Protein AF-A0A849IAV2-F1 (afdb_monomer_lite)

Radius of gyration: 13.81 Å; chains: 1; bounding box: 38×28×41 Å

Foldseek 3Di:
DDFQFAPWWWWWAQDDPDPVTDTDTHTTLVSLVVCLVPRCLCVVPPPRDNPPLSVQLVVLSVVCVVPVDNVSSNSNVVSSCVSRVVNVTHIDDDPPDGDDDDPDPPDD

Structure (mmCIF, N/CA/C/O backbone):
data_AF-A0A849IAV2-F1
#
_entry.id   AF-A0A849IAV2-F1
#
loop_
_atom_site.group_PDB
_atom_site.id
_atom_site.type_symbol
_atom_site.label_atom_id
_atom_site.label_alt_id
_atom_site.label_comp_id
_atom_site.label_asym_id
_atom_site.label_entity_id
_atom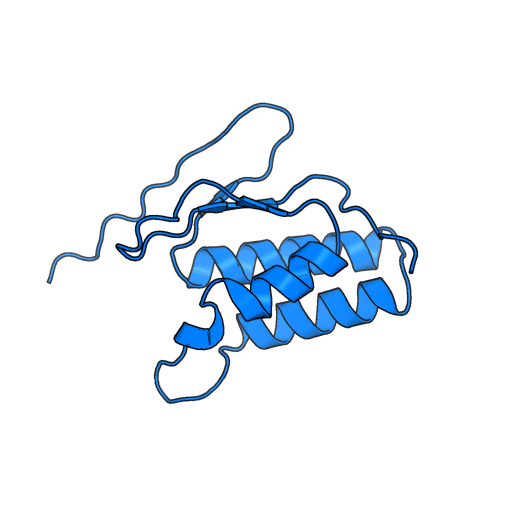_site.label_seq_id
_atom_site.pdbx_PDB_ins_code
_atom_site.Cartn_x
_atom_site.Cartn_y
_atom_site.Cartn_z
_atom_site.occupancy
_atom_site.B_iso_or_equiv
_atom_site.auth_seq_id
_atom_site.auth_comp_id
_atom_site.auth_asym_id
_atom_site.auth_atom_id
_atom_site.pdbx_PDB_model_num
ATOM 1 N N . MET A 1 1 ? -0.174 -15.382 10.838 1.00 58.47 1 MET A N 1
ATOM 2 C CA . MET A 1 1 ? -0.562 -14.040 11.324 1.00 58.47 1 MET A CA 1
ATOM 3 C C . MET A 1 1 ? -1.880 -13.658 10.663 1.00 58.47 1 MET A C 1
ATOM 5 O O . MET A 1 1 ? -2.050 -14.028 9.502 1.00 58.47 1 MET A O 1
ATOM 9 N N . PRO A 1 2 ? -2.822 -13.028 11.384 1.00 76.88 2 PRO A N 1
ATOM 10 C CA . PRO A 1 2 ? -4.075 -12.555 10.797 1.00 76.88 2 PRO A CA 1
ATOM 11 C C . PRO A 1 2 ? -3.788 -11.484 9.737 1.00 76.88 2 PRO A C 1
ATOM 13 O O . PRO A 1 2 ? -2.917 -10.644 9.939 1.00 76.88 2 PRO A O 1
ATOM 16 N N . ARG A 1 3 ? -4.491 -11.534 8.600 1.00 86.00 3 ARG A N 1
ATOM 17 C CA . ARG A 1 3 ? -4.365 -10.513 7.551 1.00 86.00 3 ARG A CA 1
ATOM 18 C C . ARG A 1 3 ? -5.238 -9.312 7.899 1.00 86.00 3 ARG A C 1
ATOM 20 O O . ARG A 1 3 ? -6.390 -9.501 8.276 1.00 86.00 3 ARG A O 1
ATOM 27 N N . ILE A 1 4 ? -4.693 -8.108 7.740 1.00 90.38 4 ILE A N 1
ATOM 28 C CA . ILE A 1 4 ? -5.392 -6.842 7.990 1.00 90.38 4 ILE A CA 1
ATOM 29 C C . ILE A 1 4 ? -5.873 -6.307 6.636 1.00 90.38 4 ILE A C 1
ATOM 31 O O . ILE A 1 4 ? -5.046 -5.812 5.864 1.00 90.38 4 ILE A O 1
ATOM 35 N N . PRO A 1 5 ? -7.159 -6.481 6.287 1.00 89.69 5 PRO A N 1
ATOM 36 C CA . PRO A 1 5 ? -7.669 -6.087 4.983 1.00 89.69 5 PRO A CA 1
ATOM 37 C C . PRO A 1 5 ? -7.708 -4.566 4.858 1.00 89.69 5 PRO A C 1
ATOM 39 O O . PRO A 1 5 ? -8.000 -3.861 5.822 1.00 89.69 5 PRO A O 1
ATOM 42 N N . PHE A 1 6 ? -7.468 -4.068 3.650 1.00 86.25 6 PHE A N 1
ATOM 43 C CA . PHE A 1 6 ? -7.814 -2.690 3.327 1.00 86.25 6 PHE A CA 1
ATOM 44 C C . PHE A 1 6 ? -9.338 -2.541 3.211 1.00 86.25 6 PHE A C 1
ATOM 46 O O . PHE A 1 6 ? -10.009 -3.512 2.852 1.00 86.25 6 PHE A O 1
ATOM 53 N N . PRO A 1 7 ? -9.893 -1.337 3.456 1.00 83.38 7 PRO A N 1
ATOM 54 C CA . PRO A 1 7 ? -11.314 -1.072 3.211 1.00 83.38 7 PRO A CA 1
ATOM 55 C C . PRO A 1 7 ? -11.698 -1.353 1.753 1.00 83.38 7 PRO A C 1
ATOM 57 O O . PRO A 1 7 ? -12.785 -1.848 1.475 1.00 83.38 7 PRO A O 1
ATOM 60 N N . GLU A 1 8 ? -10.764 -1.114 0.832 1.00 84.00 8 GLU A N 1
ATOM 61 C CA . GLU A 1 8 ? -10.883 -1.435 -0.583 1.00 84.00 8 GLU A CA 1
ATOM 62 C C . GLU A 1 8 ? -9.525 -1.887 -1.128 1.00 84.00 8 GLU A C 1
ATOM 64 O O . GLU A 1 8 ? -8.487 -1.361 -0.703 1.00 84.00 8 GLU A O 1
ATOM 69 N N . PRO A 1 9 ? -9.492 -2.813 -2.100 1.00 82.12 9 PRO A N 1
ATOM 70 C CA . PRO A 1 9 ? -8.239 -3.231 -2.701 1.00 82.12 9 PRO A CA 1
ATOM 71 C C . PRO A 1 9 ? -7.557 -2.075 -3.447 1.00 82.12 9 PRO A C 1
ATOM 73 O O . PRO A 1 9 ? -8.201 -1.126 -3.900 1.00 82.12 9 PRO A O 1
ATOM 76 N N . VAL A 1 10 ? -6.238 -2.176 -3.589 1.00 79.88 10 VAL A N 1
ATOM 77 C CA . VAL A 1 10 ? -5.415 -1.287 -4.413 1.00 79.88 10 VAL A CA 1
ATOM 78 C C . VAL A 1 10 ? -4.978 -2.069 -5.645 1.00 79.88 10 VAL A C 1
ATOM 80 O O . VAL A 1 10 ? -4.230 -3.040 -5.535 1.00 79.88 10 VAL A O 1
ATOM 83 N N . ALA A 1 11 ? -5.466 -1.687 -6.823 1.00 76.44 11 ALA A N 1
ATOM 84 C CA . ALA A 1 11 ? -5.058 -2.315 -8.075 1.00 76.44 11 ALA A CA 1
ATOM 85 C C . ALA A 1 11 ? -3.806 -1.624 -8.609 1.00 76.44 11 ALA A C 1
ATOM 87 O O . ALA A 1 11 ? -3.897 -0.465 -8.983 1.00 76.44 11 ALA A O 1
ATOM 88 N N . VAL A 1 12 ? -2.673 -2.318 -8.671 1.00 73.19 12 VAL A N 1
ATOM 89 C CA . VAL A 1 12 ? -1.398 -1.790 -9.166 1.00 7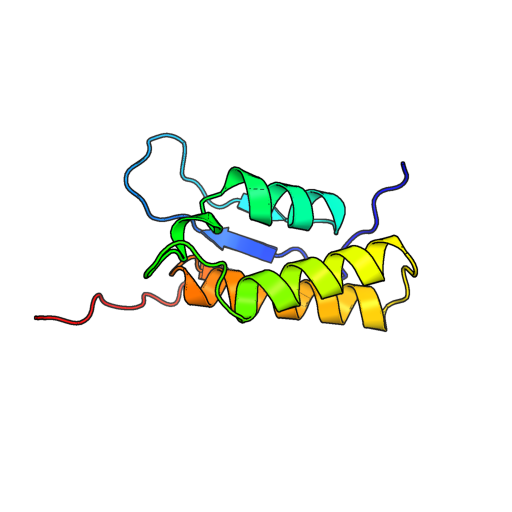3.19 12 VAL A CA 1
ATOM 90 C C . VAL A 1 12 ? -1.119 -2.350 -10.558 1.00 73.19 12 VAL A C 1
ATOM 92 O O . VAL A 1 12 ? -1.054 -3.569 -10.746 1.00 73.19 12 VAL A O 1
ATOM 95 N N . TRP A 1 13 ? -0.944 -1.465 -11.542 1.00 68.94 13 TRP A N 1
ATOM 96 C CA . TRP A 1 13 ? -0.509 -1.841 -12.886 1.00 68.94 13 TRP A CA 1
ATOM 97 C C . TRP A 1 13 ? 0.993 -1.654 -13.033 1.00 68.94 13 TRP A C 1
ATOM 99 O O . TRP A 1 13 ? 1.479 -0.533 -13.033 1.00 68.94 13 TRP A O 1
ATOM 109 N N . LEU A 1 14 ? 1.743 -2.733 -13.191 1.00 64.62 14 LEU A N 1
ATOM 110 C CA . LEU A 1 14 ? 3.190 -2.654 -13.328 1.00 64.62 14 LEU A CA 1
ATOM 111 C C . LEU A 1 14 ? 3.537 -2.657 -14.822 1.00 64.62 14 LEU A C 1
ATOM 113 O O . LEU A 1 14 ? 3.218 -3.605 -15.533 1.00 64.62 14 LEU A O 1
ATOM 117 N N . PHE A 1 15 ? 4.153 -1.587 -15.324 1.00 54.44 15 PHE A N 1
ATOM 118 C CA . PHE A 1 15 ? 4.497 -1.448 -16.741 1.00 54.44 15 PHE A CA 1
ATOM 119 C C . PHE A 1 15 ? 6.020 -1.403 -16.880 1.00 54.44 15 PHE A C 1
ATOM 121 O O . PHE A 1 15 ? 6.620 -0.339 -16.789 1.00 54.44 15 PHE A O 1
ATOM 128 N N . ASN A 1 16 ? 6.670 -2.560 -17.029 1.00 51.66 16 ASN A N 1
ATOM 129 C CA . ASN A 1 16 ? 8.125 -2.604 -17.214 1.00 51.66 16 ASN A CA 1
ATOM 130 C C . ASN A 1 16 ? 8.627 -3.769 -18.090 1.00 51.66 16 ASN A C 1
ATOM 132 O O . ASN A 1 16 ? 9.650 -4.377 -17.792 1.00 51.66 16 ASN A O 1
ATOM 136 N N . GLY A 1 17 ? 7.896 -4.127 -19.153 1.00 50.38 17 GLY A N 1
ATOM 137 C CA . GLY A 1 17 ? 8.398 -5.045 -20.193 1.00 50.38 17 GLY A CA 1
ATOM 138 C C . GLY A 1 17 ? 8.716 -6.487 -19.753 1.00 50.38 17 GLY A C 1
ATOM 139 O O . GLY A 1 17 ? 9.356 -7.219 -20.501 1.00 50.38 17 GLY A O 1
ATOM 140 N N . GLN A 1 18 ? 8.290 -6.911 -18.561 1.00 47.75 18 GLN A N 1
ATOM 141 C CA . GLN A 1 18 ? 8.395 -8.288 -18.067 1.00 47.75 18 GLN A CA 1
ATOM 142 C C . GLN A 1 18 ? 7.117 -9.099 -18.391 1.00 47.75 18 GLN A C 1
ATOM 144 O O . GLN A 1 18 ? 6.013 -8.563 -18.282 1.00 47.75 18 GLN A O 1
ATOM 149 N N . PRO A 1 19 ? 7.230 -10.393 -18.743 1.00 43.47 19 PRO A N 1
ATOM 150 C CA . PRO A 1 19 ? 6.108 -11.220 -19.212 1.00 43.47 19 PRO A CA 1
ATOM 151 C C . PRO A 1 19 ? 5.069 -11.588 -18.134 1.00 43.47 19 PRO A C 1
ATOM 153 O O . PRO A 1 19 ? 3.991 -12.057 -18.478 1.00 43.47 19 PRO A O 1
ATOM 156 N N . ASP A 1 20 ? 5.355 -11.344 -16.850 1.00 48.06 20 ASP A N 1
ATOM 157 C CA . ASP A 1 20 ? 4.459 -11.645 -15.713 1.00 48.06 20 ASP A CA 1
ATOM 158 C C . ASP A 1 20 ? 3.582 -10.439 -15.283 1.00 48.06 20 ASP A C 1
ATOM 160 O O . ASP A 1 20 ? 2.940 -10.445 -14.231 1.00 48.06 20 ASP A O 1
ATOM 164 N N . LEU A 1 21 ? 3.582 -9.352 -16.068 1.00 52.59 21 LEU A N 1
ATOM 165 C CA . LEU A 1 21 ? 2.968 -8.069 -15.707 1.00 52.59 21 LEU A CA 1
ATOM 166 C C . LEU A 1 21 ? 1.494 -7.978 -16.125 1.00 52.59 21 LEU A C 1
ATOM 168 O O . LEU A 1 21 ? 1.155 -7.522 -17.216 1.00 52.59 21 LEU A O 1
ATOM 172 N N . GLY A 1 22 ? 0.614 -8.374 -15.209 1.00 62.34 22 GLY A N 1
ATOM 173 C CA . GLY A 1 22 ? -0.811 -8.041 -15.221 1.00 62.34 22 GLY A CA 1
ATOM 174 C C . GLY A 1 22 ? -1.187 -7.138 -14.044 1.00 62.34 22 GLY A C 1
ATOM 175 O O . GLY A 1 22 ? -0.393 -6.930 -13.124 1.00 62.34 22 GLY A O 1
ATOM 176 N N . MET A 1 23 ? -2.416 -6.617 -14.048 1.00 69.31 23 MET A N 1
ATOM 177 C CA . MET A 1 23 ? -3.000 -5.934 -12.888 1.00 69.31 23 MET A CA 1
ATOM 178 C C . MET A 1 23 ? -2.863 -6.801 -11.627 1.00 69.31 23 MET A C 1
ATOM 180 O O . MET A 1 23 ? -3.359 -7.928 -11.591 1.00 69.31 23 MET A O 1
ATOM 184 N N . ARG A 1 24 ? -2.222 -6.278 -10.577 1.00 74.94 24 ARG A N 1
ATOM 185 C CA . ARG A 1 24 ? -2.144 -6.930 -9.262 1.00 74.94 24 ARG A CA 1
ATOM 186 C C . ARG A 1 24 ? -3.094 -6.235 -8.298 1.00 74.94 24 ARG A C 1
ATOM 188 O O . ARG A 1 24 ? -3.041 -5.023 -8.144 1.00 74.94 24 ARG A O 1
ATOM 195 N N . LEU A 1 25 ? -3.950 -7.007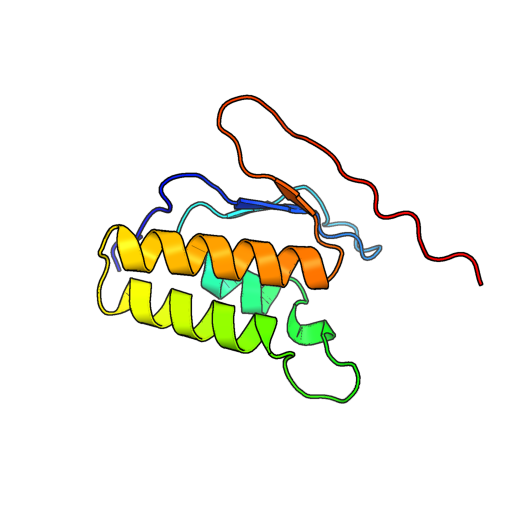 -7.637 1.00 81.06 25 LEU A N 1
ATOM 196 C CA . LEU A 1 25 ? -4.856 -6.500 -6.607 1.00 81.06 25 LEU A CA 1
ATOM 197 C C . LEU A 1 25 ? -4.253 -6.732 -5.227 1.00 81.06 25 LEU A C 1
ATOM 199 O O . LEU A 1 25 ? -4.171 -7.875 -4.778 1.00 81.06 25 LEU A O 1
ATOM 203 N N . ILE A 1 26 ? -3.905 -5.644 -4.553 1.00 85.69 26 ILE A N 1
ATOM 204 C CA . ILE A 1 26 ? -3.418 -5.641 -3.180 1.00 85.69 26 ILE A CA 1
ATOM 205 C C . ILE A 1 26 ? -4.614 -5.502 -2.246 1.00 85.69 26 ILE A C 1
ATOM 207 O O . ILE A 1 26 ? -5.296 -4.480 -2.243 1.00 85.69 26 ILE A O 1
ATOM 211 N N . ARG A 1 27 ? -4.902 -6.549 -1.474 1.00 88.12 27 ARG A N 1
ATOM 212 C CA . ARG A 1 27 ? -6.135 -6.645 -0.667 1.00 88.12 27 ARG A CA 1
ATOM 213 C C . ARG A 1 27 ? -5.934 -6.336 0.812 1.00 88.12 27 ARG A C 1
ATOM 215 O O . ARG A 1 27 ? -6.899 -6.042 1.509 1.00 88.12 27 ARG A O 1
ATOM 222 N N . ASP A 1 28 ? -4.704 -6.437 1.295 1.00 90.62 28 ASP A N 1
ATOM 223 C CA . ASP A 1 28 ? -4.388 -6.370 2.716 1.00 90.62 28 ASP A CA 1
ATOM 224 C C . ASP A 1 28 ? -2.992 -5.782 2.958 1.00 90.62 28 ASP A C 1
ATOM 226 O O . ASP A 1 28 ? -2.157 -5.734 2.053 1.00 90.62 28 ASP A O 1
ATOM 230 N N . VAL A 1 29 ? -2.743 -5.333 4.189 1.00 89.81 29 VAL A N 1
ATOM 231 C CA . VAL A 1 29 ? -1.495 -4.670 4.604 1.00 89.81 29 VAL A CA 1
ATOM 232 C C . VAL A 1 29 ? -0.263 -5.552 4.356 1.00 89.81 29 VAL A C 1
ATOM 234 O O . VAL A 1 29 ? 0.782 -5.050 3.940 1.00 89.81 29 VAL A O 1
ATOM 237 N N . HIS A 1 30 ? -0.372 -6.872 4.543 1.00 90.06 30 HIS A N 1
ATOM 238 C CA . HIS A 1 30 ? 0.742 -7.786 4.274 1.00 90.06 30 HIS A CA 1
ATOM 239 C C . HIS A 1 30 ? 1.046 -7.879 2.782 1.00 90.06 30 HIS A C 1
ATOM 241 O O . HIS A 1 30 ? 2.216 -7.877 2.396 1.00 90.06 30 HIS A O 1
ATOM 247 N N . ASP A 1 31 ? 0.008 -7.946 1.948 1.00 86.50 31 ASP A N 1
ATOM 248 C CA . ASP A 1 31 ? 0.167 -7.891 0.498 1.00 86.50 31 ASP A CA 1
ATOM 249 C C . ASP A 1 31 ? 0.781 -6.551 0.062 1.00 86.50 31 ASP A C 1
ATOM 251 O O . ASP A 1 31 ? 1.673 -6.539 -0.779 1.00 86.50 31 ASP A O 1
ATOM 255 N N . GLY A 1 32 ? 0.411 -5.441 0.713 1.00 85.88 32 GLY A N 1
ATOM 256 C CA . GLY A 1 32 ? 1.001 -4.117 0.482 1.00 85.88 32 GLY A CA 1
ATOM 257 C C . GLY A 1 32 ? 2.498 -4.059 0.799 1.00 85.88 32 GLY A C 1
ATOM 258 O O . GLY A 1 32 ? 3.284 -3.539 0.008 1.00 85.88 32 GLY A O 1
ATOM 259 N N . LEU A 1 33 ? 2.928 -4.664 1.908 1.00 86.75 33 LEU A N 1
ATOM 260 C CA . LEU A 1 33 ? 4.353 -4.795 2.229 1.00 86.75 33 LEU A CA 1
ATOM 261 C C . LEU A 1 33 ? 5.074 -5.695 1.226 1.00 86.75 33 LEU A C 1
ATOM 263 O O . LEU A 1 33 ? 6.127 -5.325 0.711 1.00 86.75 33 LEU A O 1
ATOM 267 N N . ALA A 1 34 ? 4.502 -6.853 0.894 1.00 84.00 34 ALA A N 1
ATOM 268 C CA . ALA A 1 34 ? 5.071 -7.731 -0.124 1.00 84.00 34 ALA A CA 1
ATOM 269 C C . ALA A 1 34 ? 5.194 -7.011 -1.476 1.00 84.00 34 ALA A C 1
ATOM 271 O O . ALA A 1 34 ? 6.187 -7.194 -2.180 1.00 84.00 34 ALA A O 1
ATOM 272 N N . ALA A 1 35 ? 4.229 -6.154 -1.808 1.00 78.31 35 ALA A N 1
ATOM 273 C CA . ALA A 1 35 ? 4.210 -5.360 -3.021 1.00 78.31 35 ALA A CA 1
ATOM 274 C C . ALA A 1 35 ? 5.331 -4.315 -3.072 1.00 78.31 35 ALA A C 1
ATOM 276 O O . ALA A 1 35 ? 6.005 -4.202 -4.099 1.00 78.31 35 ALA A O 1
ATOM 277 N N . LEU A 1 36 ? 5.592 -3.622 -1.956 1.00 76.50 36 LEU A N 1
ATOM 278 C CA . LEU A 1 36 ? 6.723 -2.694 -1.827 1.00 76.50 36 LEU A CA 1
ATOM 279 C C . LEU A 1 36 ? 8.081 -3.365 -2.082 1.00 76.50 36 LEU A C 1
ATOM 281 O O . LEU A 1 36 ? 8.991 -2.698 -2.576 1.00 76.50 36 LEU A O 1
ATOM 285 N N . HIS A 1 37 ? 8.210 -4.653 -1.746 1.00 72.62 37 HIS A N 1
ATOM 286 C CA . HIS A 1 37 ? 9.448 -5.429 -1.867 1.00 72.62 37 HIS A CA 1
ATOM 287 C C . HIS A 1 37 ? 9.582 -6.212 -3.187 1.00 72.62 37 HIS A C 1
ATOM 289 O O . HIS A 1 37 ? 10.693 -6.417 -3.652 1.00 72.62 37 HIS A O 1
ATOM 295 N N . ARG A 1 38 ? 8.486 -6.691 -3.796 1.00 68.62 38 ARG A N 1
ATOM 296 C CA . ARG A 1 38 ? 8.538 -7.549 -5.003 1.00 68.62 38 ARG A CA 1
ATOM 297 C C . ARG A 1 38 ? 8.375 -6.811 -6.323 1.00 68.62 38 ARG A C 1
ATOM 299 O O . ARG A 1 38 ? 8.875 -7.289 -7.335 1.00 68.62 38 ARG A O 1
ATOM 306 N N . TYR A 1 39 ? 7.642 -5.702 -6.352 1.00 59.31 39 TYR A N 1
ATOM 307 C CA . TYR A 1 39 ? 7.181 -5.119 -7.616 1.00 59.31 39 TYR A CA 1
ATOM 308 C C . TYR A 1 39 ? 8.043 -3.963 -8.124 1.00 59.31 39 TYR A C 1
ATOM 310 O O . TYR A 1 39 ? 7.566 -3.103 -8.859 1.00 59.31 39 TYR A O 1
ATOM 318 N N . GLY A 1 40 ? 9.323 -3.926 -7.747 1.00 53.59 40 GLY A N 1
ATOM 319 C CA . GLY A 1 40 ? 10.252 -2.948 -8.308 1.00 53.59 40 GLY A CA 1
ATOM 320 C C . GLY A 1 40 ? 9.941 -1.499 -7.924 1.00 53.59 40 GLY A C 1
ATOM 321 O O . GLY A 1 40 ? 10.447 -0.589 -8.570 1.00 53.59 40 GLY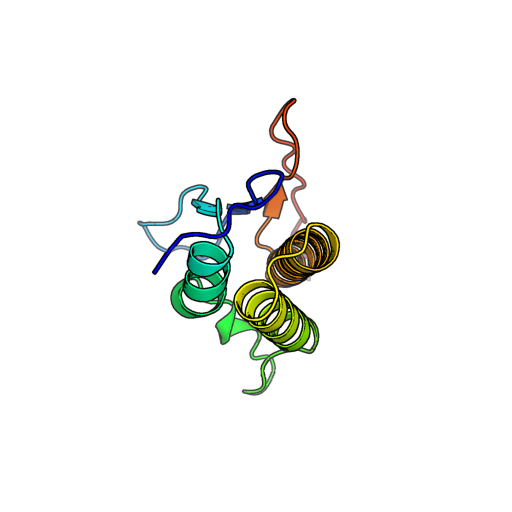 A O 1
ATOM 322 N N . ILE A 1 41 ? 9.192 -1.255 -6.841 1.00 52.41 41 ILE A N 1
ATOM 323 C CA . ILE A 1 41 ? 9.145 0.075 -6.199 1.00 52.41 41 ILE A CA 1
ATOM 324 C C . ILE A 1 41 ? 10.540 0.425 -5.622 1.00 52.41 41 ILE A C 1
ATOM 326 O O . ILE A 1 41 ? 10.893 1.583 -5.420 1.00 52.41 41 ILE A O 1
ATOM 330 N N . GLU A 1 42 ? 11.397 -0.586 -5.482 1.00 46.97 42 GLU A N 1
ATOM 331 C CA . GLU A 1 42 ? 12.847 -0.504 -5.285 1.00 46.97 42 GLU A CA 1
ATOM 332 C C . GLU A 1 42 ? 13.575 0.276 -6.399 1.00 46.97 42 GLU A C 1
ATOM 334 O O . GLU A 1 42 ? 14.615 0.876 -6.139 1.00 46.97 42 GLU A O 1
ATOM 339 N N . ASN A 1 43 ? 13.026 0.312 -7.623 1.00 45.06 43 ASN A N 1
ATOM 340 C CA . ASN A 1 43 ? 13.554 1.079 -8.759 1.00 45.06 43 ASN A CA 1
ATOM 341 C C . ASN A 1 43 ? 13.139 2.562 -8.741 1.00 45.06 43 ASN A C 1
ATOM 343 O O . ASN A 1 43 ? 13.457 3.292 -9.673 1.00 45.06 43 ASN A O 1
ATOM 347 N N . LEU A 1 44 ? 12.568 3.066 -7.637 1.00 49.69 44 LEU A N 1
ATOM 348 C CA . LEU A 1 44 ? 12.594 4.505 -7.298 1.00 49.69 44 LEU A CA 1
ATOM 349 C C . LEU A 1 44 ? 14.000 5.037 -6.991 1.00 49.69 44 LEU A C 1
ATOM 351 O O . LEU A 1 44 ? 14.149 6.147 -6.484 1.00 49.69 44 LEU A O 1
ATOM 355 N N . LYS A 1 45 ? 15.034 4.267 -7.324 1.00 42.75 45 LYS A N 1
ATOM 356 C CA . LYS A 1 45 ? 16.406 4.722 -7.472 1.00 42.75 45 LYS A CA 1
ATOM 357 C C . LYS A 1 45 ? 16.540 5.578 -8.736 1.00 42.75 45 LYS A C 1
ATOM 359 O O . LYS A 1 45 ? 17.132 5.152 -9.719 1.00 42.75 45 LYS A O 1
ATOM 364 N N . ASN A 1 46 ? 16.111 6.831 -8.656 1.00 43.31 46 ASN A N 1
ATOM 365 C CA . ASN A 1 46 ? 17.124 7.838 -8.953 1.00 43.31 46 ASN A CA 1
ATOM 366 C C . ASN A 1 46 ? 18.080 7.785 -7.748 1.00 43.31 46 ASN A C 1
ATOM 368 O O . ASN A 1 46 ? 17.658 8.033 -6.621 1.00 43.31 46 ASN A O 1
ATOM 372 N N . ASP A 1 47 ? 19.322 7.348 -7.957 1.00 46.88 47 ASP A N 1
ATOM 373 C CA . ASP A 1 47 ? 20.407 7.422 -6.962 1.00 46.88 47 ASP A CA 1
ATOM 374 C C . ASP A 1 47 ? 20.347 6.518 -5.712 1.00 46.88 47 ASP A C 1
ATOM 376 O O . ASP A 1 47 ? 20.782 6.886 -4.623 1.00 46.88 47 ASP A O 1
ATOM 380 N N . GLY A 1 48 ? 19.873 5.275 -5.818 1.00 47.75 48 GLY A N 1
ATOM 381 C CA . GLY A 1 48 ? 20.171 4.294 -4.758 1.00 47.75 48 GLY A CA 1
ATOM 382 C C . GLY A 1 48 ? 19.342 4.412 -3.468 1.00 47.75 48 GLY A C 1
ATOM 383 O O . GLY A 1 48 ? 19.423 3.508 -2.636 1.00 47.75 48 GLY A O 1
ATOM 384 N N . CYS A 1 49 ? 18.515 5.451 -3.316 1.00 48.31 49 CYS A N 1
ATOM 385 C CA . CYS A 1 49 ? 17.791 5.759 -2.083 1.00 48.31 49 CYS A CA 1
ATOM 386 C C . CYS A 1 49 ? 16.268 5.627 -2.279 1.00 48.31 49 CYS A C 1
ATOM 388 O O . CYS A 1 49 ? 15.744 6.163 -3.257 1.00 48.31 49 CYS A O 1
ATOM 390 N N . PRO A 1 50 ? 15.521 4.948 -1.382 1.00 60.94 50 PRO A N 1
ATOM 391 C CA . PRO A 1 50 ? 14.070 4.896 -1.495 1.00 60.94 50 PRO A CA 1
ATOM 392 C C . PRO A 1 50 ? 13.502 6.315 -1.410 1.00 60.94 50 PRO A C 1
ATOM 394 O O . PRO A 1 50 ? 13.734 7.047 -0.433 1.00 60.94 50 PRO A O 1
ATOM 397 N N . CYS A 1 51 ? 12.754 6.699 -2.446 1.00 67.25 51 CYS A N 1
ATOM 398 C CA . CYS A 1 51 ? 12.054 7.976 -2.486 1.00 67.25 51 CYS A CA 1
ATOM 399 C C . CYS A 1 51 ? 11.180 8.162 -1.231 1.00 67.25 51 CYS A C 1
ATOM 401 O O . CYS A 1 51 ? 10.829 7.210 -0.521 1.00 67.25 51 CYS A O 1
ATOM 403 N N . ARG A 1 52 ? 10.857 9.420 -0.929 1.00 78.50 52 ARG A N 1
ATOM 404 C CA . ARG A 1 52 ? 10.089 9.800 0.264 1.00 78.50 52 ARG A CA 1
ATOM 405 C C . ARG A 1 52 ? 8.777 9.014 0.352 1.00 78.50 52 ARG A C 1
ATOM 407 O O . ARG A 1 52 ? 8.419 8.555 1.429 1.00 78.50 52 ARG A O 1
ATOM 414 N N . GLU A 1 53 ? 8.125 8.810 -0.780 1.00 77.06 53 GLU A N 1
ATOM 415 C CA . GLU A 1 53 ? 6.844 8.137 -0.950 1.00 77.06 53 GLU A CA 1
ATOM 416 C C . GLU A 1 53 ? 6.924 6.651 -0.567 1.00 77.06 53 GLU A C 1
ATOM 418 O O . GLU A 1 53 ? 6.069 6.160 0.166 1.00 77.06 53 GLU A O 1
ATOM 423 N N . TRP A 1 54 ? 8.003 5.950 -0.939 1.00 80.56 54 TRP A N 1
ATOM 424 C CA . TRP A 1 54 ? 8.225 4.564 -0.505 1.00 80.56 54 TRP A CA 1
ATOM 425 C C . TRP A 1 54 ? 8.409 4.457 1.008 1.00 80.56 54 TRP A C 1
ATOM 427 O O . TRP A 1 54 ? 7.839 3.573 1.647 1.00 8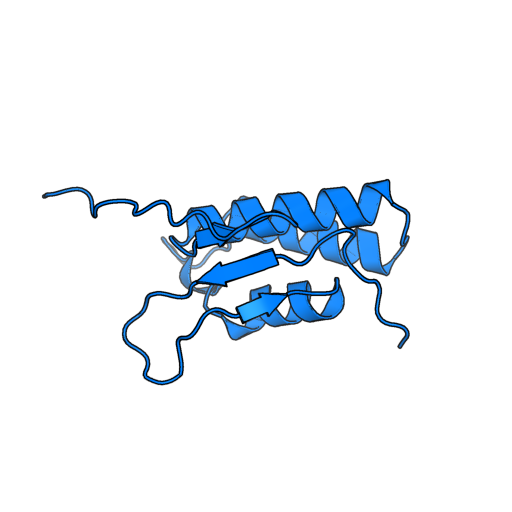0.56 54 TRP A O 1
ATOM 437 N N . ARG A 1 55 ? 9.197 5.366 1.602 1.00 83.56 55 ARG A N 1
ATOM 438 C CA . ARG A 1 55 ? 9.419 5.383 3.057 1.00 83.56 55 ARG A CA 1
ATOM 439 C C . ARG A 1 55 ? 8.124 5.653 3.813 1.00 83.56 55 ARG A C 1
ATOM 441 O O . ARG A 1 55 ? 7.850 4.963 4.787 1.00 83.56 55 ARG A O 1
ATOM 448 N N . VAL A 1 56 ? 7.325 6.607 3.341 1.00 88.38 56 VAL A N 1
ATOM 449 C CA . VAL A 1 56 ? 6.018 6.927 3.928 1.00 88.38 56 VAL A CA 1
ATOM 450 C C . VAL A 1 56 ? 5.068 5.732 3.828 1.00 88.38 56 VAL A C 1
ATOM 452 O O . VAL A 1 56 ? 4.482 5.356 4.839 1.00 88.38 56 VAL A O 1
ATOM 455 N N . ALA A 1 57 ? 4.979 5.075 2.666 1.00 88.25 57 ALA A N 1
ATOM 456 C CA . ALA A 1 57 ? 4.155 3.878 2.491 1.00 88.25 57 ALA A CA 1
ATOM 457 C C . ALA A 1 57 ? 4.582 2.738 3.420 1.00 88.25 57 ALA A C 1
ATOM 459 O O . ALA A 1 57 ? 3.744 2.145 4.095 1.00 88.25 57 ALA A O 1
ATOM 460 N N . ARG A 1 58 ? 5.888 2.463 3.512 1.00 89.25 58 ARG A N 1
ATOM 461 C CA . ARG A 1 58 ? 6.412 1.431 4.410 1.00 89.25 58 ARG A CA 1
ATOM 462 C C . ARG A 1 58 ? 6.092 1.732 5.871 1.00 89.25 58 ARG A C 1
ATOM 464 O O . ARG A 1 58 ? 5.634 0.833 6.568 1.00 89.25 58 ARG A O 1
ATOM 471 N N . SER A 1 59 ? 6.321 2.964 6.325 1.00 91.06 59 SER A N 1
ATOM 472 C CA . SER A 1 59 ? 6.025 3.359 7.705 1.00 91.06 59 SER A CA 1
ATOM 473 C C . SER A 1 59 ? 4.536 3.251 8.024 1.00 91.06 59 SER A C 1
ATOM 475 O O . SER A 1 59 ? 4.184 2.740 9.079 1.00 91.06 59 SER A O 1
ATOM 477 N N . ALA A 1 60 ? 3.662 3.679 7.111 1.00 92.19 60 ALA A N 1
ATOM 478 C CA . ALA A 1 60 ? 2.221 3.597 7.317 1.00 92.19 60 ALA A CA 1
ATOM 479 C C . ALA A 1 60 ? 1.719 2.140 7.348 1.00 92.19 60 ALA A C 1
ATOM 481 O O . ALA A 1 60 ? 0.886 1.794 8.179 1.00 92.19 60 ALA A O 1
ATOM 482 N N . LEU A 1 61 ? 2.256 1.261 6.493 1.00 91.31 61 LEU A N 1
ATOM 483 C CA . LEU A 1 61 ? 1.940 -0.173 6.518 1.00 91.31 61 LEU A CA 1
ATOM 484 C C . LEU A 1 61 ? 2.433 -0.858 7.801 1.00 91.31 61 LEU A C 1
ATOM 486 O O . LEU A 1 61 ? 1.728 -1.701 8.348 1.00 91.31 61 LEU A O 1
ATOM 490 N N . ASP A 1 62 ? 3.627 -0.506 8.282 1.00 93.06 62 ASP A N 1
ATOM 491 C CA . ASP A 1 62 ? 4.168 -1.014 9.548 1.00 93.06 62 ASP A CA 1
ATOM 492 C C . ASP A 1 62 ? 3.317 -0.560 10.743 1.00 93.06 62 ASP A C 1
ATOM 494 O O . ASP A 1 62 ? 3.013 -1.360 11.628 1.00 93.06 62 ASP A O 1
ATOM 498 N N . GLU A 1 63 ? 2.852 0.691 10.727 1.00 93.38 63 GLU A N 1
ATOM 499 C CA . GLU A 1 63 ? 1.934 1.197 11.747 1.00 93.38 63 GLU A CA 1
ATOM 500 C C . GLU A 1 63 ? 0.581 0.484 11.703 1.00 93.38 63 GLU A C 1
ATOM 502 O O . GLU A 1 63 ? 0.086 0.051 12.738 1.00 93.38 63 GLU A O 1
ATOM 507 N N . ALA A 1 64 ? 0.022 0.245 10.515 1.00 92.38 64 ALA A N 1
ATOM 508 C CA . ALA A 1 64 ? -1.210 -0.527 10.374 1.00 92.38 64 ALA A CA 1
ATOM 509 C C . ALA A 1 64 ? -1.063 -1.992 10.832 1.00 92.38 64 ALA A C 1
ATOM 511 O O . ALA A 1 64 ? -2.043 -2.586 11.280 1.00 92.38 64 ALA A O 1
ATOM 512 N N . LEU A 1 65 ? 0.138 -2.584 10.742 1.00 91.75 65 LEU A N 1
ATOM 513 C CA . LEU A 1 65 ? 0.423 -3.902 11.323 1.00 91.75 65 LEU A CA 1
ATOM 514 C C . LEU A 1 65 ? 0.495 -3.864 12.852 1.00 91.75 65 LEU A C 1
ATOM 516 O O . LEU A 1 65 ? 0.054 -4.813 13.502 1.00 91.75 65 LEU A O 1
ATOM 520 N N . ARG A 1 66 ? 1.090 -2.807 13.413 1.00 92.94 66 ARG A N 1
ATOM 521 C CA . ARG A 1 66 ? 1.242 -2.622 14.860 1.00 92.94 66 ARG A CA 1
ATOM 522 C C . ARG A 1 66 ? -0.100 -2.321 15.522 1.00 92.94 66 ARG A C 1
ATOM 524 O O . ARG A 1 66 ? -0.414 -2.910 16.553 1.00 92.94 66 ARG A O 1
ATOM 531 N N . GLU A 1 67 ? -0.878 -1.430 14.920 1.00 94.81 67 GLU A N 1
ATOM 532 C CA . GLU A 1 67 ? -2.155 -0.950 15.427 1.00 94.81 67 GLU A CA 1
ATOM 533 C C . GLU A 1 67 ? -3.191 -0.873 14.283 1.00 94.81 67 GLU A C 1
ATOM 535 O O . GLU A 1 67 ? -3.290 0.139 13.585 1.00 94.81 67 GLU A O 1
ATOM 540 N N . PRO A 1 68 ? -3.985 -1.938 14.057 1.00 90.88 68 PRO A N 1
ATOM 541 C CA . PRO A 1 68 ? -4.912 -2.032 12.927 1.00 90.88 68 PRO A CA 1
ATOM 542 C C . PRO A 1 68 ? -6.221 -1.261 13.166 1.00 90.88 68 PRO A C 1
ATOM 544 O O . PRO A 1 68 ? -7.314 -1.831 13.136 1.00 90.88 68 PRO A O 1
ATOM 547 N N . THR A 1 69 ? -6.131 0.047 13.408 1.00 93.44 69 THR A N 1
ATOM 548 C CA . THR A 1 69 ? -7.298 0.939 13.382 1.00 93.44 69 THR A CA 1
ATOM 549 C C . THR A 1 69 ? -7.711 1.234 11.941 1.00 93.44 69 THR A C 1
ATOM 551 O O . THR A 1 69 ? -6.899 1.177 11.014 1.00 93.44 69 THR A O 1
ATOM 554 N N . LEU A 1 70 ? -8.982 1.594 11.732 1.00 90.56 70 LEU A N 1
ATOM 555 C CA . LEU A 1 70 ? -9.469 2.005 10.410 1.00 90.56 70 LEU A CA 1
ATOM 556 C C . LEU A 1 70 ? -8.664 3.189 9.850 1.00 90.56 70 LEU A C 1
ATOM 558 O O . LEU A 1 70 ? -8.408 3.242 8.648 1.00 90.56 70 LEU A O 1
ATOM 562 N N . GLU A 1 71 ? -8.248 4.110 10.720 1.00 92.69 71 GLU A N 1
ATOM 563 C CA . GLU A 1 71 ? -7.426 5.266 10.363 1.00 92.69 71 GLU A CA 1
ATOM 564 C C . GLU A 1 71 ? -6.049 4.831 9.850 1.00 92.69 71 GLU A C 1
ATOM 566 O O . GLU A 1 71 ? -5.683 5.179 8.727 1.00 92.69 71 GLU A O 1
ATOM 571 N N . ASN A 1 72 ? -5.337 3.982 10.600 1.00 92.38 72 ASN A N 1
ATOM 572 C CA . ASN A 1 72 ? -4.004 3.508 10.222 1.00 92.38 72 ASN A CA 1
ATOM 573 C C . ASN A 1 72 ? -4.041 2.679 8.933 1.00 92.38 72 ASN A C 1
ATOM 575 O O . ASN A 1 72 ? -3.210 2.862 8.043 1.00 92.38 72 ASN A O 1
ATOM 579 N N . VAL A 1 73 ? -5.042 1.809 8.783 1.00 92.44 73 VAL A N 1
ATOM 580 C CA . VAL A 1 73 ? -5.230 1.000 7.569 1.00 92.44 73 VAL A CA 1
ATOM 581 C C . VAL A 1 73 ? -5.556 1.881 6.357 1.00 92.44 73 VAL A C 1
ATOM 583 O O . VAL A 1 73 ? -5.036 1.642 5.264 1.00 92.44 73 VAL A O 1
ATOM 586 N N . SER A 1 74 ? -6.373 2.923 6.532 1.00 89.50 74 SER A N 1
ATOM 587 C CA . SER A 1 74 ? -6.701 3.871 5.458 1.00 89.50 74 SER A CA 1
ATOM 588 C C . SER A 1 74 ? -5.499 4.737 5.079 1.00 89.50 74 SER A C 1
ATOM 590 O O . SER A 1 74 ? -5.230 4.922 3.893 1.00 89.50 74 SER A O 1
ATOM 592 N N . ALA A 1 75 ? -4.724 5.206 6.059 1.00 90.12 75 ALA A N 1
ATOM 593 C CA . ALA A 1 75 ? -3.486 5.947 5.828 1.00 90.12 75 ALA A CA 1
ATOM 594 C C . ALA A 1 75 ? -2.448 5.094 5.082 1.00 90.12 75 ALA A C 1
ATOM 596 O O . ALA A 1 75 ? -1.836 5.560 4.118 1.00 90.12 75 ALA A O 1
ATOM 597 N N . ALA A 1 76 ? -2.301 3.823 5.467 1.00 91.50 76 ALA A N 1
ATOM 598 C CA . ALA A 1 76 ? -1.432 2.867 4.791 1.00 91.50 76 ALA A CA 1
ATOM 599 C C . ALA A 1 76 ? -1.852 2.626 3.338 1.00 91.50 76 ALA A C 1
ATOM 601 O O . ALA A 1 76 ? -1.007 2.609 2.440 1.00 91.50 76 ALA A O 1
ATOM 602 N N . ARG A 1 77 ? -3.160 2.496 3.094 1.00 88.94 77 ARG A N 1
ATOM 603 C CA . ARG A 1 77 ? -3.722 2.362 1.748 1.00 88.94 77 ARG A CA 1
ATOM 604 C C . ARG A 1 77 ? -3.402 3.577 0.878 1.00 88.94 77 ARG A C 1
ATOM 606 O O . ARG A 1 77 ? -2.900 3.411 -0.230 1.00 88.94 77 ARG A O 1
ATOM 613 N N . THR A 1 78 ? -3.664 4.783 1.377 1.00 88.94 78 THR A N 1
ATOM 614 C CA . THR A 1 78 ? -3.395 6.037 0.657 1.00 88.94 78 THR A CA 1
ATOM 615 C C . THR A 1 78 ? -1.912 6.177 0.332 1.00 88.94 78 THR A C 1
ATOM 617 O O . THR A 1 78 ? -1.553 6.393 -0.821 1.00 88.94 78 THR A O 1
ATOM 620 N N . ALA A 1 79 ? -1.035 5.946 1.309 1.00 88.31 79 ALA A N 1
ATOM 621 C CA . ALA A 1 79 ? 0.405 6.034 1.093 1.00 88.31 79 ALA A CA 1
ATOM 622 C C . ALA A 1 79 ? 0.909 5.021 0.046 1.00 88.31 79 ALA A C 1
ATOM 624 O O . ALA A 1 79 ? 1.814 5.325 -0.732 1.00 88.31 79 ALA A O 1
ATOM 625 N N . LEU A 1 80 ? 0.306 3.829 -0.012 1.00 85.38 80 LEU A N 1
ATOM 626 C CA . LEU A 1 80 ? 0.609 2.822 -1.027 1.00 85.38 80 LEU A CA 1
ATOM 627 C C . LEU A 1 80 ? 0.161 3.251 -2.435 1.00 85.38 80 LEU A C 1
ATOM 629 O O . LEU A 1 80 ? 0.892 3.021 -3.398 1.00 85.38 80 LEU A O 1
ATOM 633 N N . ILE A 1 81 ? -1.005 3.895 -2.555 1.00 83.69 81 ILE A N 1
ATOM 634 C CA . ILE A 1 81 ? -1.507 4.476 -3.812 1.00 83.69 81 ILE A CA 1
ATOM 635 C C . ILE A 1 81 ? -0.549 5.565 -4.313 1.00 83.69 81 ILE A C 1
ATOM 637 O O . ILE A 1 81 ? -0.141 5.523 -5.473 1.00 83.69 81 ILE A O 1
ATOM 641 N N . ASP A 1 82 ? -0.138 6.489 -3.442 1.00 82.50 82 ASP A N 1
ATOM 642 C CA . ASP A 1 82 ? 0.825 7.549 -3.772 1.00 82.50 82 ASP A CA 1
ATOM 643 C C . ASP A 1 82 ? 2.176 6.979 -4.232 1.00 82.50 82 ASP A C 1
ATOM 645 O O . ASP A 1 82 ? 2.734 7.401 -5.250 1.00 82.50 82 ASP A O 1
ATOM 649 N N . ALA A 1 83 ? 2.694 5.973 -3.520 1.00 79.31 83 ALA A N 1
ATOM 650 C CA . ALA A 1 83 ? 3.939 5.306 -3.888 1.00 79.31 83 ALA A CA 1
ATOM 651 C C . ALA A 1 83 ? 3.843 4.606 -5.256 1.00 79.31 83 ALA A C 1
ATOM 653 O O . ALA A 1 83 ? 4.768 4.712 -6.065 1.00 79.31 83 ALA A O 1
ATOM 654 N N . ALA A 1 84 ? 2.724 3.931 -5.539 1.00 76.44 84 ALA A N 1
ATOM 655 C CA . ALA A 1 84 ? 2.467 3.296 -6.830 1.00 76.44 84 ALA A CA 1
ATOM 656 C C . ALA A 1 84 ? 2.360 4.335 -7.962 1.00 76.44 84 ALA A C 1
ATOM 658 O O . ALA A 1 84 ? 3.054 4.221 -8.976 1.00 76.44 84 ALA A O 1
ATOM 659 N N . ALA A 1 85 ? 1.583 5.405 -7.764 1.00 74.50 85 ALA A N 1
ATOM 660 C CA . ALA A 1 85 ? 1.424 6.474 -8.748 1.00 74.50 85 ALA A CA 1
ATOM 661 C C . ALA A 1 85 ? 2.774 7.101 -9.140 1.00 74.50 85 ALA A C 1
ATOM 663 O O . ALA A 1 85 ? 3.012 7.423 -10.309 1.00 74.50 85 ALA A O 1
ATOM 664 N N . ARG A 1 86 ? 3.699 7.224 -8.179 1.00 72.31 86 ARG A N 1
ATOM 665 C CA . ARG A 1 86 ? 5.030 7.792 -8.414 1.00 72.31 86 ARG A CA 1
ATOM 666 C C . ARG A 1 86 ? 5.901 6.950 -9.346 1.00 72.31 86 ARG A C 1
ATOM 668 O O . ARG A 1 86 ? 6.675 7.532 -10.107 1.00 72.31 86 ARG A O 1
ATOM 675 N N . VAL A 1 87 ? 5.760 5.623 -9.320 1.00 64.38 87 VAL A N 1
ATOM 676 C CA . VAL A 1 87 ? 6.504 4.694 -10.196 1.00 64.38 87 VAL A CA 1
ATOM 677 C C . VAL A 1 87 ? 5.865 4.493 -11.563 1.00 64.38 87 VAL A C 1
ATOM 679 O O . VAL A 1 87 ? 6.280 3.619 -12.317 1.00 64.38 87 VAL A O 1
ATOM 682 N N . GLY A 1 88 ? 4.837 5.279 -11.891 1.00 57.06 88 GLY A N 1
ATOM 683 C CA . GLY A 1 88 ? 4.036 5.042 -13.087 1.00 57.06 88 GLY A CA 1
ATOM 684 C C . GLY A 1 88 ? 3.219 3.754 -12.994 1.00 57.06 88 GLY A C 1
ATOM 685 O O . GLY A 1 88 ? 2.659 3.326 -14.003 1.00 57.06 88 GLY A O 1
ATOM 686 N N . ALA A 1 89 ? 3.130 3.151 -11.801 1.00 61.56 89 ALA A N 1
ATOM 687 C CA . ALA A 1 89 ? 2.212 2.065 -11.563 1.00 61.56 89 ALA A CA 1
ATOM 688 C C . ALA A 1 89 ? 0.852 2.659 -11.227 1.00 61.56 89 ALA A C 1
ATOM 690 O O . ALA A 1 89 ? 0.666 3.336 -10.218 1.00 61.56 89 ALA A O 1
ATOM 691 N N . LEU A 1 90 ? -0.110 2.453 -12.115 1.00 57.81 90 LEU A N 1
ATOM 692 C CA . LEU A 1 90 ? -1.439 2.992 -11.902 1.00 57.81 90 LEU A CA 1
ATOM 693 C C . LEU A 1 90 ? -2.064 2.295 -10.692 1.00 57.81 90 LEU A C 1
ATOM 695 O O . LEU A 1 90 ? -2.166 1.070 -10.696 1.00 57.81 90 LEU A O 1
ATOM 699 N N . ALA A 1 91 ? -2.479 3.081 -9.701 1.00 57.50 91 ALA A N 1
ATOM 700 C CA . ALA A 1 91 ? -3.272 2.626 -8.573 1.00 57.50 91 ALA A CA 1
ATOM 701 C C . ALA A 1 91 ? -4.743 2.995 -8.809 1.00 57.50 91 ALA A C 1
ATOM 703 O O . ALA A 1 91 ? -5.105 4.166 -8.716 1.00 57.50 91 ALA A O 1
ATOM 704 N N . ALA A 1 92 ? -5.588 2.019 -9.153 1.00 55.47 92 ALA A N 1
ATOM 705 C CA . ALA A 1 92 ? -7.032 2.239 -9.243 1.00 55.47 92 ALA A CA 1
ATOM 706 C C . ALA A 1 92 ? -7.703 1.885 -7.910 1.00 55.47 92 ALA A C 1
ATOM 708 O O . ALA A 1 92 ? -7.435 0.835 -7.319 1.00 55.47 92 ALA A O 1
ATOM 709 N N . THR A 1 93 ? -8.573 2.782 -7.456 1.00 57.44 93 THR A N 1
ATOM 710 C CA . THR A 1 93 ? -9.359 2.675 -6.228 1.00 57.44 93 THR A CA 1
ATOM 711 C C . THR A 1 93 ? -10.799 2.996 -6.579 1.00 57.44 93 THR A C 1
ATOM 713 O O . THR A 1 93 ? -11.104 4.178 -6.651 1.00 57.44 93 THR A O 1
ATOM 716 N N . ASP A 1 94 ? -11.645 1.991 -6.820 1.00 48.44 94 ASP A N 1
ATOM 717 C CA . ASP A 1 94 ? -13.080 2.123 -6.528 1.00 48.44 94 ASP A CA 1
ATOM 718 C C . ASP A 1 94 ? -13.867 0.809 -6.690 1.00 48.44 94 ASP A C 1
ATOM 720 O O . ASP A 1 94 ? -13.638 0.029 -7.621 1.00 48.44 94 ASP A O 1
ATOM 724 N N . GLY A 1 95 ? -14.875 0.629 -5.835 1.00 46.88 95 GLY A N 1
ATOM 725 C CA . GLY A 1 95 ? -15.950 -0.356 -5.968 1.00 46.88 95 GLY A CA 1
ATOM 726 C C . GLY A 1 95 ? -16.910 -0.191 -7.168 1.00 46.88 95 GLY A C 1
ATOM 727 O O . GLY A 1 95 ? -17.838 -0.9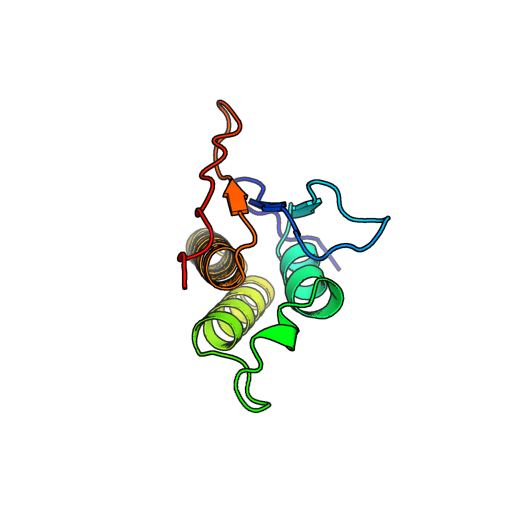89 -7.268 1.00 46.88 95 GLY A O 1
ATOM 728 N N . HIS A 1 96 ? -16.727 0.779 -8.077 1.00 39.78 96 HIS A N 1
ATOM 729 C CA . HIS A 1 96 ? -17.573 1.016 -9.267 1.00 39.78 96 HIS A CA 1
ATOM 730 C C . HIS A 1 96 ? -16.839 1.088 -10.622 1.00 39.78 96 HIS A C 1
ATOM 732 O O . HIS A 1 96 ? -17.467 1.409 -11.632 1.00 39.78 96 HIS A O 1
ATOM 738 N N . GLY A 1 97 ? -15.552 0.741 -10.718 1.00 44.34 97 GLY A N 1
ATOM 739 C CA . GLY A 1 97 ? -14.911 0.555 -12.028 1.00 44.34 97 GLY A CA 1
ATOM 740 C C . GLY A 1 97 ? -13.451 0.981 -12.122 1.00 44.34 97 GLY A C 1
ATOM 741 O O . GLY A 1 97 ? -12.935 1.759 -11.326 1.00 44.34 97 GLY A O 1
ATOM 742 N N . ILE A 1 98 ? -12.770 0.436 -13.132 1.00 43.94 98 ILE A N 1
ATOM 743 C CA . ILE A 1 98 ? -11.341 0.644 -13.387 1.00 43.94 98 ILE A CA 1
ATOM 744 C C . ILE A 1 98 ? -11.164 1.911 -14.236 1.00 43.94 98 ILE A C 1
ATOM 746 O O . ILE A 1 98 ? -11.497 1.910 -15.420 1.00 43.94 98 ILE A O 1
ATOM 750 N N . PHE A 1 99 ? -10.577 2.967 -13.668 1.00 42.31 99 PHE A N 1
ATOM 751 C CA . PHE A 1 99 ? -10.172 4.158 -14.423 1.00 42.31 99 PHE A CA 1
ATOM 752 C C . PHE A 1 99 ? -8.683 4.091 -14.762 1.00 42.31 99 PHE A C 1
ATOM 754 O O . PHE A 1 99 ? -7.829 4.175 -13.882 1.00 42.31 99 PHE A O 1
ATOM 761 N N . ILE A 1 100 ? -8.368 3.940 -16.052 1.00 47.19 100 ILE A N 1
ATOM 762 C CA . ILE A 1 100 ? -6.992 3.921 -16.557 1.00 47.19 100 ILE A CA 1
ATOM 763 C C . ILE A 1 100 ? -6.555 5.349 -16.888 1.00 47.19 100 ILE A C 1
ATOM 765 O O . ILE A 1 100 ? -6.873 5.858 -17.960 1.00 47.19 100 ILE A O 1
ATOM 769 N N . MET A 1 101 ? -5.794 5.998 -16.002 1.00 40.12 101 MET A N 1
ATOM 770 C CA . MET A 1 101 ? -5.083 7.226 -16.373 1.00 40.12 101 MET A CA 1
ATOM 771 C C . MET A 1 101 ? -3.759 6.860 -17.043 1.00 40.12 101 MET A C 1
ATOM 773 O O . MET A 1 101 ? -2.788 6.488 -16.384 1.00 40.12 101 MET A O 1
ATOM 777 N N . ARG A 1 102 ? -3.707 6.956 -18.376 1.00 42.06 102 ARG A N 1
ATOM 778 C CA . ARG A 1 102 ? -2.432 6.929 -19.096 1.00 42.06 102 ARG A CA 1
ATOM 779 C C . ARG A 1 102 ? -1.665 8.199 -18.753 1.00 42.06 102 ARG A C 1
ATOM 781 O O . ARG A 1 102 ? -2.060 9.284 -19.163 1.00 42.06 102 ARG A O 1
ATOM 788 N N . ARG A 1 103 ? -0.545 8.066 -18.040 1.00 42.56 103 ARG A N 1
ATOM 789 C CA . ARG A 1 103 ? 0.492 9.093 -18.098 1.00 42.56 103 ARG A CA 1
ATOM 790 C C . ARG A 1 103 ? 1.204 8.894 -19.430 1.00 42.56 103 ARG A C 1
ATOM 792 O O . ARG A 1 103 ? 1.925 7.913 -19.601 1.00 42.56 103 ARG A O 1
ATOM 799 N N . GLU A 1 104 ? 0.917 9.756 -20.397 1.00 36.66 104 GLU A N 1
ATOM 800 C CA . GLU A 1 104 ? 1.709 9.814 -21.622 1.00 36.66 104 GLU A CA 1
ATOM 801 C C . GLU A 1 104 ? 3.179 10.024 -21.219 1.00 36.66 104 GLU A C 1
ATOM 803 O O . GLU A 1 104 ? 3.450 10.831 -20.319 1.00 36.66 104 GLU A O 1
ATOM 808 N N . PRO A 1 105 ? 4.130 9.258 -21.786 1.00 40.06 105 PRO A N 1
ATOM 809 C CA . PRO A 1 105 ? 5.536 9.524 -21.538 1.00 40.06 105 PRO A CA 1
ATOM 810 C C . PRO A 1 105 ? 5.805 10.960 -21.983 1.00 40.06 105 PRO A C 1
ATOM 812 O O . PRO A 1 105 ? 5.397 11.347 -23.077 1.00 40.06 105 PRO A O 1
ATOM 815 N N . PHE A 1 106 ? 6.446 11.753 -21.120 1.00 40.25 106 PHE A N 1
ATOM 816 C CA . PHE A 1 106 ? 6.950 13.065 -21.509 1.00 40.25 106 PHE A CA 1
ATOM 817 C C . PHE A 1 106 ? 7.761 12.882 -22.795 1.00 40.25 106 PHE A C 1
ATOM 819 O O . PHE A 1 106 ? 8.781 12.190 -22.793 1.00 40.25 106 PHE A O 1
ATOM 826 N N . ALA A 1 107 ? 7.245 13.431 -23.896 1.00 39.66 107 ALA A N 1
ATOM 827 C CA . ALA A 1 107 ? 7.987 13.551 -25.134 1.00 39.66 107 ALA A CA 1
ATOM 828 C C . ALA A 1 107 ? 9.235 14.403 -24.858 1.00 39.66 107 ALA A C 1
ATOM 830 O O . ALA A 1 107 ? 9.154 15.396 -24.132 1.00 39.66 107 ALA A O 1
ATOM 831 N N . THR A 1 108 ? 10.357 13.913 -25.386 1.00 44.38 108 THR A N 1
ATOM 832 C CA . THR A 1 108 ? 11.727 14.438 -25.316 1.00 44.38 108 THR A CA 1
ATOM 833 C C . THR A 1 108 ? 11.848 15.945 -25.483 1.00 44.38 108 THR A C 1
ATOM 835 O O . THR A 1 108 ? 11.177 16.497 -26.381 1.00 44.38 108 THR A O 1
#

pLDDT: mean 70.33, std 18.74, range [36.66, 94.81]

Secondary structure (DSSP, 8-state):
----EEEEEEEEE--SS-TT---EEEEEHHHHHHHHHHSSGGG--STTS--HHHHHHHHHHHHHHHS--HHHHHHHHHHHHHHHHHTT-EEE--TT------------

Sequence (108 aa):
MPRIPFPEPVAVWLFNGQPDLGMRLIRDVHDGLAALHRYGIENLKNDGCPCREWRVARSALDEALREPTLENVSAARTALIDAAARVGALAATDGHGIFIMRREPFAT

Organism: NCBI:txid2730920